Protein AF-A0A242K4H5-F1 (afdb_monomer)

Solvent-accessible surface area (backbone atoms only — not comparable to full-atom values): 9190 Å² total; per-residue (Å²): 110,65,48,68,74,72,73,42,56,76,76,59,49,58,76,78,31,95,41,72,61,53,47,51,49,52,52,51,51,53,50,50,52,51,53,51,51,51,42,56,53,50,60,70,63,47,88,56,67,81,38,53,64,62,52,31,50,51,54,49,48,44,54,51,51,43,55,74,68,44,52,55,61,54,62,71,33,71,61,34,61,59,45,57,74,73,46,63,68,72,74,50,67,80,57,75,62,53,57,46,56,54,47,49,50,50,34,59,77,47,73,44,70,77,89,58,62,61,64,58,54,29,51,51,55,54,49,51,54,55,51,60,75,48,20,86,82,68,33,66,68,57,39,53,53,52,46,47,57,52,45,38,56,48,46,48,67,54,70,111

InterPro domains:
  IPR009057 Homedomain-like superfamily [SSF46689] (2-47)

Radius of gyration: 18.02 Å; Cα contacts (8 Å, |Δi|>4): 107; chains: 1; bounding box: 44×37×44 Å

Nearest PDB structures (foldseek):
  6hs0-assembly1_A  TM=6.770E-01  e=6.667E-02  Mycobacterium tuberculosis H37Rv
  3vpr-assembly2_C  TM=6.036E-01  e=1.680E-01  Thermus thermophilus HB8
  3dew-assembly1_A-2  TM=4.532E-01  e=3.161E-01  Geobacter sulfurreducens
  3kkd-assembly3_B  TM=4.981E-01  e=9.215E-01  Pseudomonas aeruginosa PAO1
  3l8i-assembly2_D  TM=3.004E-01  e=5.572E+00  Homo sapiens

Structure (mmCIF, N/CA/C/O backbone):
data_AF-A0A242K4H5-F1
#
_entry.id   AF-A0A242K4H5-F1
#
loop_
_atom_site.group_PDB
_atom_site.id
_atom_site.type_symbol
_atom_site.label_atom_id
_atom_site.label_alt_id
_atom_site.label_comp_id
_atom_site.label_asym_id
_atom_site.label_entity_id
_atom_site.label_seq_id
_atom_site.pdbx_PDB_ins_code
_atom_site.Cartn_x
_atom_site.Cartn_y
_atom_site.Cartn_z
_atom_site.occupancy
_atom_site.B_iso_or_equiv
_atom_site.auth_seq_id
_atom_site.auth_comp_id
_atom_site.auth_asym_id
_atom_site.auth_atom_id
_atom_site.pdbx_PDB_model_num
ATOM 1 N N . MET A 1 1 ? -11.211 13.493 25.384 1.00 68.44 1 MET A N 1
ATOM 2 C CA . MET A 1 1 ? -10.136 13.876 24.446 1.00 68.44 1 MET A CA 1
ATOM 3 C C . MET A 1 1 ? -10.662 14.088 23.024 1.00 68.44 1 MET A C 1
ATOM 5 O O . MET A 1 1 ? -10.509 15.197 22.543 1.00 68.44 1 MET A O 1
ATOM 9 N N . LEU A 1 2 ? -11.343 13.122 22.382 1.00 76.38 2 LEU A N 1
ATOM 10 C CA . LEU A 1 2 ? -11.847 13.278 20.998 1.00 76.38 2 LEU A CA 1
ATOM 11 C C . LEU A 1 2 ? -13.019 14.273 20.856 1.00 76.38 2 LEU A C 1
ATOM 13 O O . LEU A 1 2 ? -12.876 15.279 20.178 1.00 76.38 2 LEU A O 1
ATOM 17 N N . VAL A 1 3 ? -14.119 14.069 21.589 1.00 74.94 3 VAL A N 1
ATOM 18 C CA . VAL A 1 3 ? -15.281 14.993 21.638 1.00 74.94 3 VAL A CA 1
ATOM 19 C C . VAL A 1 3 ? -14.906 16.435 22.006 1.00 74.94 3 VAL A C 1
ATOM 21 O O . VAL A 1 3 ? -15.465 17.387 21.481 1.00 74.94 3 VAL A O 1
ATOM 24 N N . THR A 1 4 ? -13.898 16.598 22.864 1.00 75.00 4 THR A N 1
ATOM 25 C CA . THR A 1 4 ? -13.369 17.906 23.266 1.00 75.00 4 THR A CA 1
ATOM 26 C C . THR A 1 4 ? -12.593 18.576 22.132 1.00 75.00 4 THR A C 1
ATOM 28 O O . THR A 1 4 ? -12.792 19.755 21.888 1.00 75.00 4 THR A O 1
ATOM 31 N N . ARG A 1 5 ? -11.736 17.833 21.415 1.00 81.44 5 ARG A N 1
ATOM 32 C CA . ARG A 1 5 ? -10.979 18.359 20.266 1.00 81.44 5 ARG A CA 1
ATOM 33 C C . ARG A 1 5 ? -11.870 18.664 19.064 1.00 81.44 5 ARG A C 1
ATOM 35 O O . ARG A 1 5 ? -11.663 19.668 18.397 1.00 81.44 5 ARG A O 1
ATOM 42 N N . ALA A 1 6 ? -12.877 17.831 18.824 1.00 76.38 6 ALA A N 1
ATOM 43 C CA . ALA A 1 6 ? -13.849 18.025 17.754 1.00 76.38 6 ALA A CA 1
ATOM 44 C C . ALA A 1 6 ? -14.961 19.031 18.117 1.00 76.38 6 ALA A C 1
ATOM 46 O O . ALA A 1 6 ? -15.810 19.318 17.283 1.00 76.38 6 ALA A O 1
ATOM 47 N N . HIS A 1 7 ? -14.962 19.569 19.345 1.00 80.38 7 HIS A N 1
ATOM 48 C CA . HIS A 1 7 ? -15.971 20.510 19.849 1.00 80.38 7 HIS A CA 1
ATOM 49 C C . HIS A 1 7 ? -17.418 19.981 19.766 1.00 80.38 7 HIS A C 1
ATOM 51 O O . HIS A 1 7 ? -18.360 20.742 19.562 1.00 80.38 7 HIS A O 1
ATOM 57 N N . ILE A 1 8 ? -17.610 18.672 19.966 1.00 81.62 8 ILE A N 1
ATOM 58 C CA . ILE A 1 8 ? -18.916 18.004 19.879 1.00 81.62 8 ILE A CA 1
ATOM 59 C C . ILE A 1 8 ? -19.324 17.489 21.268 1.00 81.62 8 ILE A C 1
ATOM 61 O O . ILE A 1 8 ? -18.529 16.802 21.913 1.00 81.62 8 ILE A O 1
ATOM 65 N N . PRO A 1 9 ? -20.545 17.753 21.768 1.00 85.75 9 PRO A N 1
ATOM 66 C CA . PRO A 1 9 ? -21.017 17.169 23.023 1.00 85.75 9 PRO A CA 1
ATOM 67 C C . PRO A 1 9 ? -21.061 15.631 22.986 1.00 85.75 9 PRO A C 1
ATOM 69 O O . PRO A 1 9 ? -21.352 15.027 21.955 1.00 85.75 9 PRO A O 1
ATOM 72 N N . LYS A 1 10 ? -20.860 14.970 24.139 1.00 78.19 10 LYS A N 1
ATOM 73 C CA . LYS A 1 10 ? -20.938 13.495 24.239 1.00 78.19 10 LYS A CA 1
ATOM 74 C C . LYS A 1 10 ? -22.292 12.926 23.798 1.00 78.19 10 LYS A C 1
ATOM 76 O O . LYS A 1 10 ? -22.310 11.859 23.205 1.00 78.19 10 LYS A O 1
ATOM 81 N N . GLY A 1 11 ? -23.403 13.607 24.092 1.00 79.88 11 GLY A N 1
ATOM 82 C CA . GLY A 1 11 ? -24.733 13.164 23.650 1.00 79.88 11 GLY A CA 1
ATOM 83 C C . GLY A 1 11 ? -24.880 13.212 22.128 1.00 79.88 11 GLY A C 1
ATOM 84 O O . GLY A 1 11 ? -25.417 12.291 21.530 1.00 79.88 11 GLY A O 1
ATOM 85 N N . THR A 1 12 ? -24.313 14.243 21.500 1.00 83.12 12 THR A N 1
ATOM 86 C CA . THR A 1 12 ? -24.295 14.417 20.045 1.00 83.12 12 THR A CA 1
ATOM 87 C C . THR A 1 12 ? -23.398 13.391 19.351 1.00 83.12 12 THR A C 1
ATOM 89 O O . THR A 1 12 ? -23.748 12.933 18.275 1.00 83.12 12 THR A O 1
ATOM 92 N N . PHE A 1 13 ? -22.286 12.970 19.966 1.00 84.75 13 PHE A N 1
ATOM 93 C CA . PHE A 1 13 ? -21.411 11.917 19.425 1.00 84.75 13 PHE A CA 1
ATOM 94 C C . PHE A 1 13 ? -22.181 10.637 19.064 1.00 84.75 13 PHE A C 1
ATOM 96 O O . PHE A 1 13 ? -22.035 10.119 17.960 1.00 84.75 13 PHE A O 1
ATOM 103 N N . TYR A 1 14 ? -23.036 10.166 19.975 1.00 83.75 14 TYR A N 1
ATOM 104 C CA . TYR A 1 14 ? -23.787 8.922 19.789 1.00 83.75 14 TYR A CA 1
ATOM 105 C C . TYR A 1 14 ? -24.959 9.042 18.804 1.00 83.75 14 TYR A C 1
ATOM 107 O O . TYR A 1 14 ? -25.574 8.034 18.478 1.00 83.75 14 TYR A O 1
ATOM 115 N N . LEU A 1 15 ? -25.262 10.247 18.301 1.00 83.25 15 LEU A N 1
ATOM 116 C CA . LEU A 1 15 ? -26.178 10.414 17.167 1.00 83.25 15 LEU A CA 1
ATOM 117 C C . LEU A 1 15 ? -25.525 10.017 15.837 1.00 83.25 15 LEU A C 1
ATOM 119 O O . LEU A 1 15 ? -26.235 9.678 14.897 1.00 83.25 15 LEU A O 1
ATOM 123 N N . PHE A 1 16 ? -24.193 10.088 15.754 1.00 81.94 16 PHE A N 1
ATOM 124 C CA . PHE A 1 16 ? -23.441 9.833 14.524 1.00 81.94 16 PHE A CA 1
ATOM 125 C C . PHE A 1 16 ? -22.710 8.491 14.540 1.00 81.94 16 PHE A 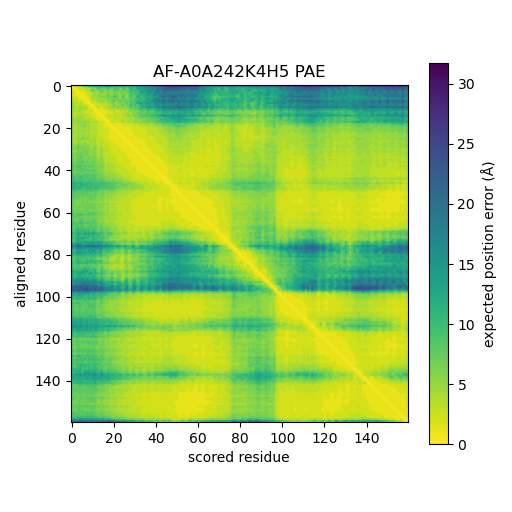C 1
ATOM 127 O O . PHE A 1 16 ? -22.565 7.874 13.490 1.00 81.94 16 PHE A O 1
ATOM 134 N N . TYR A 1 17 ? -22.261 8.032 15.713 1.00 82.81 17 TYR A N 1
ATOM 135 C CA . TYR A 1 17 ? -21.484 6.800 15.845 1.00 82.81 17 TYR A CA 1
ATOM 136 C C . TYR A 1 17 ? -22.008 5.935 16.989 1.00 82.81 17 TYR A C 1
ATOM 138 O O . TYR A 1 17 ? -22.143 6.401 18.121 1.00 82.81 17 TYR A O 1
ATOM 146 N N . GLU A 1 18 ? -22.240 4.653 16.709 1.00 82.56 18 GLU A N 1
ATOM 147 C CA . GLU A 1 18 ? -22.741 3.687 17.697 1.00 82.56 18 GLU A CA 1
ATOM 148 C C . GLU A 1 18 ? -21.752 3.470 18.855 1.00 82.56 18 GLU A C 1
ATOM 150 O O . GLU A 1 18 ? -22.149 3.281 20.005 1.00 82.56 18 GLU A O 1
ATOM 155 N N . SER A 1 19 ? -20.450 3.530 18.570 1.00 85.81 19 SER A N 1
ATOM 156 C CA . SER A 1 19 ? -19.380 3.370 19.554 1.00 85.81 19 SER A CA 1
ATOM 157 C C . SER A 1 19 ? -18.111 4.114 19.130 1.00 85.81 19 SER A C 1
ATOM 159 O O . SER A 1 19 ? -17.974 4.579 17.996 1.00 85.81 19 SER A O 1
ATOM 161 N N . LYS A 1 20 ? -17.154 4.249 20.054 1.00 84.00 20 LYS A N 1
ATOM 162 C CA . LYS A 1 20 ? -15.836 4.822 19.729 1.00 84.00 20 LYS A CA 1
ATOM 163 C C . LYS A 1 20 ? -15.032 3.880 18.844 1.00 84.00 20 LYS A C 1
ATOM 165 O O . LYS A 1 20 ? -14.273 4.345 18.007 1.00 84.00 20 LYS A O 1
ATOM 170 N N . GLU A 1 21 ? -15.215 2.583 19.044 1.00 84.56 21 GLU A N 1
ATOM 171 C CA . GLU A 1 21 ? -14.666 1.510 18.234 1.00 84.56 21 GLU A CA 1
ATOM 172 C C . GLU A 1 21 ? -15.155 1.615 16.785 1.00 84.56 21 GLU A C 1
ATOM 174 O O . GLU A 1 21 ? -14.338 1.571 15.872 1.00 84.56 21 GLU A O 1
ATOM 179 N N . ALA A 1 22 ? -16.454 1.862 16.575 1.00 82.56 22 ALA A N 1
ATOM 180 C CA . ALA A 1 22 ? -17.021 2.080 15.245 1.00 82.56 22 ALA A CA 1
ATOM 181 C C . ALA A 1 22 ? -16.429 3.322 14.562 1.00 82.56 22 ALA A C 1
ATOM 183 O O . ALA A 1 22 ? -16.034 3.249 13.401 1.00 82.56 22 ALA A O 1
ATOM 184 N N . LEU A 1 23 ? -16.293 4.440 15.290 1.00 85.94 23 LEU A N 1
ATOM 185 C CA . LEU A 1 23 ? -15.613 5.630 14.766 1.00 85.94 23 LEU A CA 1
ATOM 186 C C . LEU A 1 23 ? -14.149 5.337 14.404 1.00 85.94 23 LEU A C 1
ATOM 188 O O . LEU A 1 23 ? -13.684 5.753 13.348 1.00 85.94 23 LEU A O 1
ATOM 192 N N . LEU A 1 24 ? -13.407 4.664 15.288 1.00 83.81 24 LEU A N 1
ATOM 193 C CA . LEU A 1 24 ? -12.000 4.338 15.051 1.00 83.81 24 LEU A CA 1
ATOM 194 C C . LEU A 1 24 ? -11.846 3.465 13.805 1.00 83.81 24 LEU A C 1
ATOM 196 O O . LEU A 1 24 ? -10.980 3.734 12.979 1.00 83.81 24 LEU A O 1
ATOM 200 N N . PHE A 1 25 ? -12.708 2.460 13.657 1.00 82.50 25 PHE A N 1
ATOM 201 C CA . PHE A 1 25 ? -12.713 1.605 12.481 1.00 82.50 25 PHE A CA 1
ATOM 202 C C . PHE A 1 25 ? -13.027 2.401 11.215 1.00 82.50 25 PHE A C 1
ATOM 204 O O . PHE A 1 25 ? -12.262 2.337 10.267 1.00 82.50 25 PHE A O 1
ATOM 211 N N . GLN A 1 26 ? -14.065 3.241 11.213 1.00 83.38 26 GLN A N 1
ATOM 212 C CA . GLN A 1 26 ? -14.370 4.099 10.062 1.00 83.38 26 GLN A CA 1
ATOM 213 C C . GLN A 1 26 ? -13.236 5.068 9.708 1.00 83.38 26 GLN A C 1
ATOM 215 O O . GLN A 1 26 ? -12.991 5.315 8.532 1.00 83.38 26 GLN A O 1
ATOM 220 N N . ALA A 1 27 ? -12.516 5.596 10.699 1.00 85.75 27 ALA A N 1
ATOM 221 C CA . ALA A 1 27 ? -11.334 6.414 10.445 1.00 85.75 27 ALA A CA 1
ATOM 222 C C . ALA A 1 27 ? -10.204 5.601 9.786 1.00 85.75 27 ALA A C 1
ATOM 224 O O . ALA A 1 27 ? -9.548 6.109 8.880 1.00 85.75 27 ALA A O 1
ATOM 225 N N . LEU A 1 28 ? -10.004 4.344 10.201 1.00 82.19 28 LEU A N 1
ATOM 226 C CA . LEU A 1 28 ? -9.066 3.423 9.551 1.00 82.19 28 LEU A CA 1
ATOM 227 C C . LEU A 1 28 ? -9.486 3.108 8.110 1.00 82.19 28 LEU A C 1
ATOM 229 O O . LEU A 1 28 ? -8.639 3.159 7.226 1.00 82.19 28 LEU A O 1
ATOM 233 N N . LEU A 1 29 ? -10.776 2.859 7.864 1.00 81.62 29 LEU A N 1
ATOM 234 C CA . LEU A 1 29 ? -11.315 2.657 6.513 1.00 81.62 29 LEU A CA 1
ATOM 235 C C . LEU A 1 29 ? -11.054 3.871 5.616 1.00 81.62 29 LEU A C 1
ATOM 237 O O . LEU A 1 29 ? -10.567 3.726 4.502 1.00 81.62 29 LEU A O 1
ATOM 241 N N . GLY A 1 30 ? -11.330 5.077 6.120 1.00 86.06 30 GLY A N 1
ATOM 242 C CA . GLY A 1 30 ? -11.094 6.305 5.362 1.00 86.06 30 GLY A CA 1
ATOM 243 C C . GLY A 1 30 ? -9.613 6.532 5.052 1.00 86.06 30 GLY A C 1
ATOM 244 O O . GLY A 1 30 ? -9.281 7.021 3.977 1.00 86.06 30 GLY A O 1
ATOM 245 N N . LEU A 1 31 ? -8.713 6.150 5.963 1.00 85.38 31 LEU A N 1
ATOM 246 C CA . LEU A 1 31 ? -7.274 6.194 5.708 1.00 85.38 31 LEU A CA 1
ATOM 247 C C . LEU A 1 31 ? -6.860 5.166 4.646 1.00 85.38 31 LEU A C 1
ATOM 249 O O . LEU A 1 31 ? -6.085 5.508 3.759 1.00 85.38 31 LEU A O 1
ATOM 253 N N . HIS A 1 32 ? -7.406 3.947 4.702 1.00 83.38 32 HIS A N 1
ATOM 254 C CA . HIS A 1 32 ? -7.186 2.922 3.679 1.00 83.38 32 HIS A CA 1
ATOM 255 C C . HIS A 1 32 ? -7.557 3.440 2.286 1.00 83.38 32 HIS A C 1
ATOM 257 O O . HIS A 1 32 ? -6.726 3.450 1.381 1.00 83.38 32 HIS A O 1
ATOM 263 N N . GLU A 1 33 ? -8.784 3.947 2.148 1.00 85.81 33 GLU A N 1
ATOM 264 C CA . GLU A 1 33 ? -9.336 4.447 0.888 1.00 85.81 33 GLU A CA 1
ATOM 265 C C . GLU A 1 33 ? -8.522 5.623 0.331 1.00 85.81 33 GLU A C 1
ATOM 267 O O . GLU A 1 33 ? -8.296 5.712 -0.876 1.00 85.81 33 GLU A O 1
ATOM 272 N N . GLN A 1 34 ? -8.027 6.513 1.198 1.00 89.25 34 GLN A N 1
ATOM 273 C CA . GLN A 1 34 ? -7.153 7.615 0.790 1.00 89.25 34 GLN A CA 1
ATOM 274 C C . GLN A 1 34 ? -5.839 7.114 0.187 1.00 89.25 34 GLN A C 1
ATOM 276 O O . GLN A 1 34 ? -5.445 7.575 -0.885 1.00 89.25 34 GLN A O 1
ATOM 281 N N . ILE A 1 35 ? -5.172 6.170 0.856 1.00 87.62 35 ILE A N 1
ATOM 282 C CA . ILE A 1 35 ? -3.887 5.627 0.399 1.00 87.62 35 ILE A CA 1
ATOM 283 C C . ILE A 1 35 ? -4.091 4.834 -0.906 1.00 87.62 35 ILE A C 1
ATOM 285 O O . ILE A 1 35 ? -3.306 4.976 -1.845 1.00 87.62 35 ILE A O 1
ATOM 289 N N . GLU A 1 36 ? -5.167 4.054 -1.007 1.00 86.62 36 GLU A N 1
ATOM 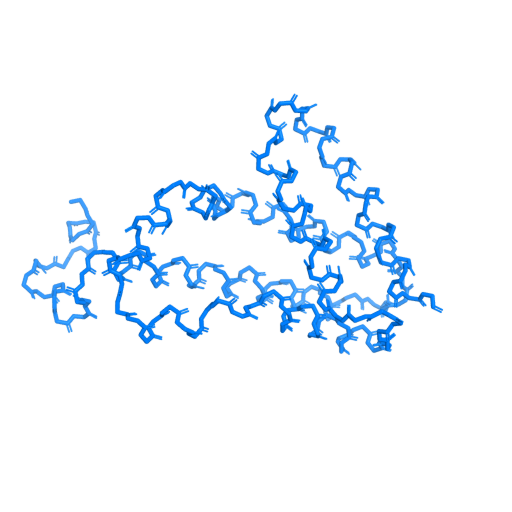290 C CA . GLU A 1 36 ? -5.526 3.310 -2.220 1.00 86.62 36 GLU A CA 1
ATOM 291 C C . GLU A 1 36 ? -5.848 4.242 -3.401 1.00 86.62 36 GLU A C 1
ATOM 293 O O . GLU A 1 36 ? -5.355 4.048 -4.514 1.00 86.62 36 GLU A O 1
ATOM 298 N N . THR A 1 37 ? -6.618 5.306 -3.163 1.00 89.56 37 THR A N 1
ATOM 299 C CA . THR A 1 37 ? -6.934 6.318 -4.183 1.00 89.56 37 THR A CA 1
ATOM 300 C C . THR A 1 37 ? -5.669 6.998 -4.706 1.00 89.56 37 THR A C 1
ATOM 302 O O . THR A 1 37 ? -5.539 7.233 -5.913 1.00 89.56 37 THR A O 1
ATOM 305 N N . GLU A 1 38 ? -4.717 7.304 -3.822 1.00 90.94 38 GLU A N 1
ATOM 306 C CA . GLU A 1 38 ? -3.440 7.897 -4.215 1.00 90.94 38 GLU A CA 1
ATOM 307 C C . GLU A 1 38 ? -2.599 6.926 -5.053 1.00 90.94 38 GLU A C 1
ATOM 309 O O . GLU A 1 38 ? -2.078 7.332 -6.095 1.00 90.94 38 GLU A O 1
ATOM 314 N N . LEU A 1 39 ? -2.536 5.640 -4.681 1.00 90.06 39 LEU A N 1
ATOM 315 C CA . LEU A 1 39 ? -1.881 4.613 -5.498 1.00 90.06 39 LEU A CA 1
ATOM 316 C C . LEU A 1 39 ? -2.498 4.536 -6.894 1.00 90.06 39 LEU A C 1
ATOM 318 O O . LEU A 1 39 ? -1.776 4.626 -7.885 1.00 90.06 39 LEU A O 1
ATOM 322 N N . ASN A 1 40 ? -3.821 4.402 -6.976 1.00 90.88 40 ASN A N 1
ATOM 323 C CA . ASN A 1 40 ? -4.542 4.315 -8.244 1.00 90.88 40 ASN A CA 1
ATOM 324 C C . ASN A 1 40 ? -4.261 5.535 -9.133 1.00 90.88 40 ASN A C 1
ATOM 326 O O . ASN A 1 40 ? -4.000 5.404 -10.330 1.00 90.88 40 ASN A O 1
ATOM 330 N N . THR A 1 41 ? -4.239 6.727 -8.536 1.00 93.50 41 THR A N 1
ATOM 331 C CA . THR A 1 41 ? -3.912 7.972 -9.239 1.00 93.50 41 THR A CA 1
ATOM 332 C C . THR A 1 41 ? -2.480 7.956 -9.777 1.00 93.50 41 THR A C 1
ATOM 334 O O . THR A 1 41 ? -2.257 8.293 -10.940 1.00 93.50 41 THR A O 1
ATOM 337 N N . GLN A 1 42 ? -1.501 7.545 -8.969 1.00 93.81 42 GLN A N 1
ATOM 338 C CA . GLN A 1 42 ? -0.105 7.497 -9.407 1.00 93.81 42 GLN A CA 1
ATOM 339 C C . GLN A 1 42 ? 0.137 6.424 -10.465 1.00 93.81 42 GLN A C 1
ATOM 341 O O . GLN A 1 42 ? 0.821 6.694 -11.452 1.00 93.81 42 GLN A O 1
ATOM 346 N N . ILE A 1 43 ? -0.474 5.244 -10.323 1.00 93.31 43 ILE A N 1
ATOM 347 C CA . ILE A 1 43 ? -0.407 4.200 -11.346 1.00 93.31 43 ILE A CA 1
ATOM 348 C C . ILE A 1 43 ? -0.955 4.738 -12.658 1.00 93.31 43 ILE A C 1
ATOM 350 O O . ILE A 1 43 ? -0.295 4.561 -13.674 1.00 93.31 43 ILE A O 1
ATOM 354 N N . GLN A 1 44 ? -2.084 5.454 -12.667 1.00 92.44 44 GLN A N 1
ATOM 355 C CA . GLN A 1 44 ? -2.636 6.073 -13.879 1.00 92.44 44 GLN A CA 1
ATOM 356 C C . GLN A 1 44 ? -1.711 7.120 -14.515 1.00 92.44 44 GLN A C 1
ATOM 358 O O . GLN A 1 44 ? -1.712 7.238 -15.741 1.00 92.44 44 GLN A O 1
ATOM 363 N N . GLN A 1 45 ? -0.885 7.808 -13.730 1.00 93.38 45 GLN A N 1
ATOM 364 C CA . GLN A 1 45 ? 0.061 8.821 -14.211 1.00 93.38 45 GLN A CA 1
ATOM 365 C C . GLN A 1 45 ? 1.368 8.251 -14.780 1.00 93.38 45 GLN A C 1
ATOM 367 O O . GLN A 1 45 ? 2.086 8.982 -15.456 1.00 93.38 45 GLN A O 1
ATOM 372 N N . VAL A 1 46 ? 1.677 6.968 -14.558 1.00 94.12 46 VAL A N 1
ATOM 373 C CA . VAL A 1 46 ? 2.843 6.321 -15.188 1.00 94.12 46 VAL A CA 1
ATOM 374 C C . VAL A 1 46 ? 2.711 6.391 -16.715 1.00 94.12 46 VAL A C 1
ATOM 376 O O . VAL A 1 46 ? 1.738 5.870 -17.261 1.00 94.12 46 VAL A O 1
ATOM 379 N N . GLU A 1 47 ? 3.669 7.018 -17.404 1.00 92.06 47 GLU A N 1
ATOM 380 C CA . GLU A 1 47 ? 3.612 7.212 -18.864 1.00 92.06 47 GLU A CA 1
ATOM 381 C C . GLU A 1 47 ? 3.592 5.879 -19.622 1.00 92.06 47 GLU A C 1
ATOM 383 O O . GLU A 1 47 ? 2.698 5.637 -20.433 1.00 92.06 47 GLU A O 1
ATOM 388 N N . ASP A 1 48 ? 4.543 4.995 -19.312 1.00 93.19 48 ASP A N 1
ATOM 389 C CA . ASP A 1 48 ? 4.607 3.646 -19.862 1.00 93.19 48 ASP A CA 1
ATOM 390 C C . ASP A 1 48 ? 4.245 2.612 -18.791 1.00 93.19 48 ASP A C 1
ATOM 392 O O . ASP A 1 48 ? 5.032 2.307 -17.897 1.00 93.19 48 ASP A O 1
ATOM 396 N N . LYS A 1 49 ? 3.047 2.023 -18.897 1.00 92.25 49 LYS A N 1
ATOM 397 C CA . LYS A 1 49 ? 2.587 0.962 -17.980 1.00 92.25 49 LYS A CA 1
ATOM 398 C C . LYS A 1 49 ? 3.437 -0.309 -18.047 1.00 92.25 49 LYS A C 1
ATOM 400 O O . LYS A 1 49 ? 3.267 -1.177 -17.199 1.00 92.25 49 LYS A O 1
ATOM 405 N N . ARG A 1 50 ? 4.303 -0.452 -19.056 1.00 92.38 50 ARG A N 1
ATOM 406 C CA . ARG A 1 50 ? 5.258 -1.560 -19.200 1.00 92.38 50 ARG A CA 1
ATOM 407 C C . ARG A 1 50 ? 6.631 -1.238 -18.615 1.00 92.38 50 ARG A C 1
ATOM 409 O O . ARG A 1 50 ? 7.468 -2.137 -18.548 1.00 92.38 50 ARG A O 1
ATOM 416 N N . ASP A 1 51 ? 6.862 -0.006 -18.165 1.00 96.06 51 ASP A N 1
ATOM 417 C CA . ASP A 1 51 ? 8.077 0.345 -17.440 1.00 96.06 51 ASP A CA 1
ATOM 418 C C . ASP A 1 51 ? 8.036 -0.275 -16.037 1.00 96.06 51 ASP A C 1
ATOM 420 O O . ASP A 1 51 ? 7.395 0.218 -15.104 1.00 96.06 51 ASP A O 1
ATOM 424 N N . VAL A 1 52 ? 8.749 -1.393 -15.909 1.00 96.56 52 VAL A N 1
ATOM 425 C CA . VAL A 1 52 ? 8.905 -2.146 -14.664 1.00 96.56 52 VAL A CA 1
ATOM 426 C C . VAL A 1 52 ? 9.416 -1.254 -13.539 1.00 96.56 52 VAL A C 1
ATOM 428 O O . VAL A 1 52 ? 8.947 -1.386 -12.409 1.00 96.56 52 VAL A O 1
ATOM 431 N N . GLU A 1 53 ? 10.362 -0.355 -13.812 1.00 97.50 53 GLU A N 1
ATOM 432 C CA . GLU A 1 53 ? 10.981 0.466 -12.774 1.00 97.50 53 GLU A CA 1
ATOM 433 C C . GLU A 1 53 ? 10.027 1.562 -12.305 1.00 97.50 53 GLU A C 1
ATOM 435 O O . GLU A 1 53 ? 9.884 1.771 -11.098 1.00 97.50 53 GLU A O 1
ATOM 440 N N . ALA A 1 54 ? 9.309 2.202 -13.232 1.00 96.62 54 ALA A N 1
ATOM 441 C CA . ALA A 1 54 ? 8.305 3.206 -12.893 1.00 96.62 54 ALA A CA 1
ATOM 442 C C . ALA A 1 54 ? 7.157 2.604 -12.066 1.00 96.62 54 ALA A C 1
ATOM 444 O O . ALA A 1 54 ? 6.793 3.145 -11.020 1.00 96.62 54 ALA A O 1
ATOM 445 N N . VAL A 1 55 ? 6.628 1.447 -12.479 1.00 97.06 55 VAL A N 1
ATOM 446 C CA . VAL A 1 55 ? 5.566 0.748 -11.736 1.00 97.06 55 VAL A CA 1
ATOM 447 C C . VAL A 1 55 ? 6.069 0.280 -10.367 1.00 97.06 55 VAL A C 1
ATOM 449 O O . VAL A 1 55 ? 5.385 0.470 -9.361 1.00 97.06 55 VAL A O 1
ATOM 452 N N . THR A 1 56 ? 7.288 -0.263 -10.294 1.00 97.94 56 THR A N 1
ATOM 453 C CA . THR A 1 56 ? 7.921 -0.652 -9.022 1.00 97.94 56 THR A CA 1
ATOM 454 C C . THR A 1 56 ? 8.047 0.539 -8.076 1.00 97.94 56 THR A C 1
ATOM 456 O O . THR A 1 56 ? 7.731 0.413 -6.892 1.00 97.94 56 THR A O 1
ATOM 459 N N . ALA A 1 57 ? 8.480 1.699 -8.575 1.00 96.88 57 ALA A N 1
ATOM 460 C CA . ALA A 1 57 ? 8.642 2.904 -7.770 1.00 96.88 57 ALA A CA 1
ATOM 461 C C . ALA A 1 57 ? 7.307 3.400 -7.193 1.00 96.88 57 ALA A C 1
ATOM 463 O O . ALA A 1 57 ? 7.249 3.737 -6.010 1.00 96.88 57 ALA A O 1
ATOM 464 N N . VAL A 1 58 ? 6.232 3.386 -7.989 1.00 96.75 58 VAL A N 1
ATOM 465 C CA . VAL A 1 58 ? 4.885 3.764 -7.529 1.00 96.75 58 VAL A CA 1
ATOM 466 C C . VAL A 1 58 ? 4.372 2.801 -6.454 1.00 96.75 58 VAL A C 1
ATOM 468 O O . VAL A 1 58 ? 3.872 3.238 -5.416 1.00 96.75 58 VAL A O 1
ATOM 471 N N . ILE A 1 59 ? 4.551 1.491 -6.638 1.00 96.06 59 ILE A N 1
ATOM 472 C CA . ILE A 1 59 ? 4.145 0.509 -5.623 1.00 96.06 59 ILE A CA 1
ATOM 473 C C . ILE A 1 59 ? 4.988 0.673 -4.350 1.00 96.06 59 ILE A C 1
ATOM 475 O O . ILE A 1 59 ? 4.443 0.681 -3.250 1.00 96.06 59 ILE A O 1
ATOM 479 N N . LEU A 1 60 ? 6.305 0.875 -4.453 1.00 96.44 60 LEU A N 1
ATOM 480 C CA . LEU A 1 60 ? 7.146 1.127 -3.277 1.00 96.44 60 LEU A CA 1
ATOM 481 C C . LEU A 1 60 ? 6.741 2.415 -2.542 1.00 96.44 60 LEU A C 1
ATOM 483 O O . LEU A 1 60 ? 6.769 2.462 -1.310 1.00 96.44 60 LEU A O 1
ATOM 487 N N . PHE A 1 61 ? 6.351 3.458 -3.275 1.00 94.06 61 PHE A N 1
ATOM 488 C CA . PHE A 1 61 ? 5.823 4.686 -2.689 1.00 94.06 61 PHE A CA 1
ATOM 489 C C . PHE A 1 61 ? 4.558 4.417 -1.865 1.00 94.06 61 PHE A C 1
ATOM 491 O O . PHE A 1 61 ? 4.445 4.913 -0.744 1.00 94.06 61 PHE A O 1
ATOM 498 N N . PHE A 1 62 ? 3.655 3.567 -2.357 1.00 92.75 62 PHE A N 1
ATOM 499 C CA . PHE A 1 62 ? 2.483 3.133 -1.596 1.00 92.75 62 PHE A CA 1
ATOM 500 C C . PHE A 1 62 ? 2.860 2.422 -0.287 1.00 92.75 62 PHE A C 1
ATOM 502 O O . PHE A 1 62 ? 2.311 2.747 0.766 1.00 92.75 62 PHE A O 1
ATOM 509 N N . PHE A 1 63 ? 3.865 1.538 -0.307 1.00 93.31 63 PHE A N 1
ATOM 510 C CA . PHE A 1 63 ? 4.388 0.913 0.916 1.00 93.31 63 PHE A CA 1
ATOM 511 C C . PHE A 1 63 ? 4.904 1.952 1.925 1.00 93.31 63 PHE A C 1
ATOM 513 O O . PHE A 1 63 ? 4.594 1.859 3.114 1.00 93.31 63 PHE A O 1
ATOM 520 N N . ARG A 1 64 ? 5.636 2.977 1.463 1.00 92.88 64 ARG A N 1
ATOM 521 C CA . ARG A 1 64 ? 6.094 4.088 2.321 1.00 92.88 64 ARG A CA 1
ATOM 522 C C . ARG A 1 64 ? 4.923 4.859 2.924 1.00 92.88 64 ARG A C 1
ATOM 524 O O . ARG A 1 64 ? 4.921 5.116 4.123 1.00 92.88 64 ARG A O 1
ATOM 531 N N . LYS A 1 65 ? 3.901 5.182 2.127 1.00 91.62 65 LYS A N 1
ATOM 532 C CA . LYS A 1 65 ? 2.707 5.892 2.608 1.00 91.62 65 LYS A CA 1
ATOM 533 C C . LYS A 1 65 ? 1.940 5.106 3.660 1.00 91.62 65 LYS A C 1
ATOM 535 O O . LYS A 1 65 ? 1.569 5.666 4.692 1.00 91.62 65 LYS A O 1
ATOM 540 N N . ALA A 1 66 ? 1.759 3.809 3.438 1.00 87.94 66 ALA A N 1
ATOM 541 C CA . ALA A 1 66 ? 1.122 2.931 4.408 1.00 87.94 66 ALA A CA 1
ATOM 542 C C . ALA A 1 66 ? 1.900 2.876 5.740 1.00 87.94 66 ALA A C 1
ATOM 544 O O . ALA A 1 66 ? 1.285 2.950 6.805 1.00 87.94 66 ALA A O 1
ATOM 545 N N . ASP A 1 67 ? 3.235 2.829 5.706 1.00 90.12 67 ASP A N 1
ATOM 546 C CA . ASP A 1 67 ? 4.087 2.883 6.906 1.00 90.12 67 ASP A CA 1
ATOM 547 C C . ASP A 1 67 ? 4.007 4.236 7.632 1.00 90.12 67 ASP A C 1
ATOM 549 O O . ASP A 1 67 ? 3.741 4.280 8.835 1.00 90.12 67 ASP A O 1
ATOM 553 N N . GLU A 1 68 ? 4.168 5.344 6.903 1.00 89.81 68 GLU A N 1
ATOM 554 C CA . GLU A 1 68 ? 4.120 6.711 7.445 1.00 89.81 68 GLU A CA 1
ATOM 555 C C . GLU A 1 68 ? 2.773 7.043 8.095 1.00 89.81 68 GLU A C 1
ATOM 557 O O . GLU A 1 68 ? 2.719 7.755 9.099 1.00 89.81 68 GLU A O 1
ATOM 562 N N . SER A 1 69 ? 1.682 6.504 7.547 1.00 86.50 69 SER A N 1
ATOM 563 C CA . SER A 1 69 ? 0.331 6.716 8.069 1.00 86.50 69 SER A CA 1
ATOM 564 C C . SER A 1 69 ? 0.096 6.080 9.448 1.00 86.50 69 SER A C 1
ATOM 566 O O . SER A 1 69 ? -0.873 6.411 10.131 1.00 86.50 69 SER A O 1
ATOM 568 N N . GLY A 1 70 ? 0.956 5.139 9.862 1.00 82.06 70 GLY A N 1
ATOM 569 C CA . GLY A 1 70 ? 0.769 4.327 11.065 1.00 82.06 70 GLY A CA 1
ATOM 570 C C . GLY A 1 70 ? -0.324 3.260 10.939 1.00 82.06 70 GLY A C 1
ATOM 571 O O . GLY A 1 70 ? -0.495 2.465 11.866 1.00 82.06 70 GLY A O 1
ATOM 572 N N . MET A 1 71 ? -1.019 3.194 9.797 1.00 79.50 71 MET A N 1
ATOM 573 C CA . MET A 1 71 ? -2.115 2.261 9.543 1.00 79.50 71 MET A CA 1
ATOM 574 C C . MET A 1 71 ? -1.678 0.810 9.736 1.00 79.50 71 MET A C 1
ATOM 576 O O . MET A 1 71 ? -2.344 0.057 10.441 1.00 79.50 71 MET A O 1
ATOM 580 N N . LEU A 1 72 ? -0.520 0.437 9.184 1.00 77.56 72 LEU A N 1
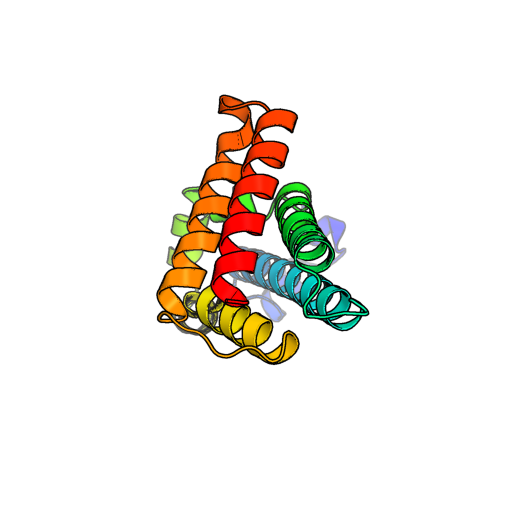ATOM 581 C CA . LEU A 1 72 ? -0.008 -0.930 9.274 1.00 77.56 72 LEU A CA 1
ATOM 582 C C . LEU A 1 72 ? 0.161 -1.373 10.729 1.00 77.56 72 LEU A C 1
ATOM 584 O O . LEU A 1 72 ? -0.268 -2.462 11.096 1.00 77.56 72 LEU A O 1
ATOM 588 N N . ARG A 1 73 ? 0.720 -0.512 11.586 1.00 78.06 73 ARG A N 1
ATOM 589 C CA . ARG A 1 73 ? 0.913 -0.821 13.012 1.00 78.06 73 ARG A CA 1
ATOM 590 C C . ARG A 1 73 ? -0.417 -0.999 13.732 1.00 78.06 73 ARG A C 1
ATOM 592 O O . ARG A 1 73 ? -0.543 -1.895 14.558 1.00 78.06 73 ARG A O 1
ATOM 599 N N . MET A 1 74 ? -1.403 -0.168 13.399 1.00 74.31 74 MET A N 1
ATOM 600 C CA . MET A 1 74 ? -2.751 -0.294 13.947 1.00 74.31 74 MET A CA 1
ATOM 601 C C . MET A 1 74 ? -3.436 -1.581 13.483 1.00 74.31 74 MET A C 1
ATOM 603 O O . MET A 1 74 ? -4.170 -2.175 14.263 1.00 74.31 74 MET A O 1
ATOM 607 N N . MET A 1 75 ? -3.183 -2.026 12.248 1.00 67.62 75 MET A N 1
ATOM 608 C CA . MET A 1 75 ? -3.751 -3.264 11.712 1.00 67.62 75 MET A CA 1
ATOM 609 C C . MET A 1 75 ? -3.063 -4.530 12.234 1.00 67.62 75 MET A C 1
ATOM 611 O O . MET A 1 75 ? -3.713 -5.555 12.407 1.00 67.62 75 MET A O 1
ATOM 615 N N . ALA A 1 76 ? -1.756 -4.466 12.475 1.00 65.00 76 ALA A N 1
ATOM 616 C CA . ALA A 1 76 ? -0.954 -5.595 12.936 1.00 65.00 76 ALA A CA 1
ATOM 617 C C . ALA A 1 76 ? -1.092 -5.882 14.432 1.00 65.00 76 ALA A C 1
ATOM 619 O O . ALA A 1 76 ? -0.756 -6.972 14.886 1.00 65.00 76 ALA A O 1
ATOM 620 N N . ALA A 1 77 ? -1.532 -4.894 15.208 1.00 62.56 77 ALA A N 1
ATOM 621 C CA . ALA A 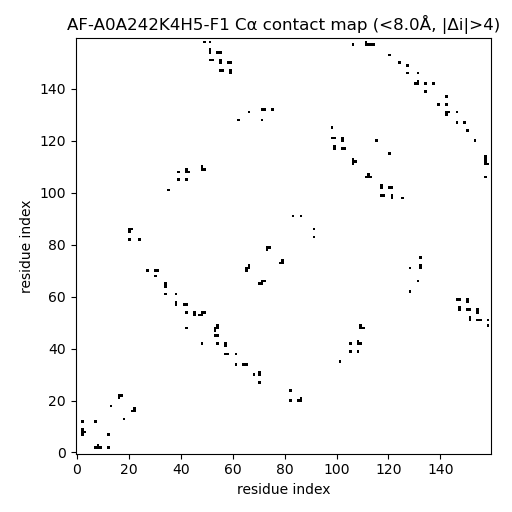1 77 ? -1.680 -5.044 16.641 1.00 62.56 77 ALA A CA 1
ATOM 622 C C . ALA A 1 77 ? -2.822 -6.014 16.981 1.00 62.56 77 ALA A C 1
ATOM 624 O O . ALA A 1 77 ? -3.885 -6.000 16.353 1.00 62.56 77 ALA A O 1
ATOM 625 N N . ASP A 1 78 ? -2.663 -6.759 18.080 1.00 63.16 78 ASP A N 1
ATOM 626 C CA . ASP A 1 78 ? -3.755 -7.505 18.730 1.00 63.16 78 ASP A CA 1
ATOM 627 C C . ASP A 1 78 ? -4.987 -6.613 18.992 1.00 63.16 78 ASP A C 1
ATOM 629 O O . ASP A 1 78 ? -6.126 -7.077 19.068 1.00 63.16 78 ASP A O 1
ATOM 633 N N . GLU A 1 79 ? -4.759 -5.301 19.077 1.00 65.06 79 GLU A N 1
ATOM 634 C CA . GLU A 1 79 ? -5.765 -4.254 19.185 1.00 65.06 79 GLU A CA 1
ATOM 635 C C . GLU A 1 79 ? -6.758 -4.242 18.017 1.00 65.06 79 GLU A C 1
ATOM 637 O O . GLU A 1 79 ? -7.940 -4.02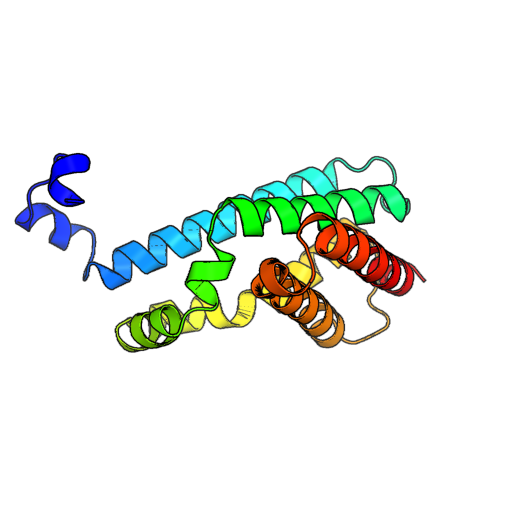0 18.276 1.00 65.06 79 GLU A O 1
ATOM 642 N N . LEU A 1 80 ? -6.350 -4.536 16.771 1.00 68.88 80 LEU A N 1
ATOM 643 C CA . LEU A 1 80 ? -7.296 -4.658 15.654 1.00 68.88 80 LEU A CA 1
ATOM 644 C C . LEU A 1 80 ? -8.212 -5.864 15.862 1.00 68.88 80 LEU A C 1
ATOM 646 O O . LEU A 1 80 ? -9.422 -5.750 15.694 1.00 68.88 80 LEU A O 1
ATOM 650 N N . THR A 1 81 ? -7.667 -7.004 16.286 1.00 69.94 81 THR A N 1
ATOM 651 C CA . THR A 1 81 ? -8.470 -8.201 16.578 1.00 69.94 81 THR A CA 1
ATOM 652 C C . THR A 1 81 ? -9.496 -7.911 17.676 1.00 69.94 81 THR A C 1
ATOM 654 O O . THR A 1 81 ? -10.674 -8.250 17.543 1.00 69.94 81 THR A O 1
ATOM 657 N N . LEU A 1 82 ? -9.081 -7.219 18.740 1.00 73.62 82 LEU A N 1
ATOM 658 C CA . LEU A 1 82 ? -9.972 -6.777 19.817 1.00 73.62 82 LEU A CA 1
ATOM 659 C C . LEU A 1 82 ? -10.994 -5.729 19.353 1.00 73.62 82 LEU A C 1
ATOM 661 O O . LEU A 1 82 ? -12.127 -5.724 19.838 1.00 73.62 82 LEU A O 1
ATOM 665 N N . LEU A 1 83 ? -10.607 -4.843 18.433 1.00 76.88 83 LEU A N 1
ATOM 666 C CA . LEU A 1 83 ? -11.482 -3.841 17.832 1.00 76.88 83 LEU A CA 1
ATOM 667 C C . LEU A 1 83 ? -12.571 -4.526 17.006 1.00 76.88 83 LEU A C 1
ATOM 669 O O . LEU A 1 83 ? -13.750 -4.311 17.267 1.00 76.88 83 LEU A O 1
ATOM 673 N N . VAL A 1 84 ? -12.181 -5.408 16.083 1.00 75.25 84 VAL A N 1
ATOM 674 C CA . VAL A 1 84 ? -13.067 -6.158 15.183 1.00 75.25 84 VAL A CA 1
ATOM 675 C C . VAL A 1 84 ? -14.088 -6.982 15.967 1.00 75.25 84 VAL A C 1
ATOM 677 O O . VAL A 1 84 ? -15.266 -6.976 15.623 1.00 75.25 84 VAL A O 1
ATOM 680 N N . GLN A 1 85 ? -13.698 -7.611 17.079 1.00 79.75 85 GLN A N 1
ATOM 681 C CA . GLN A 1 85 ? -14.631 -8.355 17.941 1.00 79.75 85 GLN A CA 1
ATOM 682 C C . GLN A 1 85 ? -15.757 -7.496 18.540 1.00 79.75 85 GLN A C 1
ATOM 684 O O . GLN A 1 85 ? -16.800 -8.030 18.919 1.00 79.75 85 GLN A O 1
ATOM 689 N N . LYS A 1 86 ? -15.559 -6.178 18.643 1.00 81.38 86 LYS A N 1
ATOM 690 C CA . LYS A 1 86 ? -16.537 -5.226 19.187 1.00 81.38 86 LYS A CA 1
ATOM 691 C C . LYS A 1 86 ? -17.374 -4.533 18.110 1.00 81.38 86 LYS A C 1
ATOM 693 O O . LYS A 1 86 ? -18.253 -3.744 18.458 1.00 81.38 86 LYS A O 1
ATOM 698 N N . LEU A 1 87 ? -17.104 -4.790 16.830 1.00 80.69 87 LEU A N 1
ATOM 699 C CA . LEU A 1 87 ? -17.818 -4.161 15.723 1.00 80.69 87 LEU A CA 1
ATOM 700 C C . LEU A 1 87 ? -19.066 -4.960 15.319 1.00 80.69 87 LEU A C 1
ATOM 702 O O . LEU A 1 87 ? -19.108 -6.187 15.457 1.00 80.69 87 LEU A O 1
ATOM 706 N N . PRO A 1 88 ? -20.094 -4.292 14.767 1.00 76.75 88 PRO A N 1
ATOM 707 C CA . PRO A 1 88 ? -21.210 -4.976 14.129 1.00 76.75 88 PRO A CA 1
ATOM 708 C C . PRO A 1 88 ? -20.717 -5.874 12.987 1.00 76.75 88 PRO A C 1
ATOM 710 O O . PRO A 1 88 ? -19.970 -5.424 12.122 1.00 76.75 88 PRO A O 1
ATOM 713 N N . LYS A 1 89 ? -21.195 -7.126 12.920 1.00 71.38 89 LYS A N 1
ATOM 714 C CA . LYS A 1 89 ? -20.764 -8.108 11.898 1.00 71.38 89 LYS A CA 1
ATOM 715 C C . LYS A 1 89 ? -20.844 -7.580 10.463 1.00 71.38 89 LYS A C 1
ATOM 717 O O . LYS A 1 89 ? -19.955 -7.854 9.668 1.00 71.38 89 LYS A O 1
ATOM 722 N N . LYS A 1 90 ? -21.879 -6.791 10.158 1.00 71.75 90 LYS A N 1
ATOM 723 C CA . LYS A 1 90 ? -22.074 -6.168 8.842 1.00 71.75 90 LYS A CA 1
ATOM 724 C C . LYS A 1 90 ? -20.896 -5.267 8.441 1.00 71.75 90 LYS A C 1
ATOM 726 O O . LYS A 1 90 ? -20.463 -5.322 7.307 1.00 71.75 90 LYS A O 1
ATOM 731 N N . MET A 1 91 ? -20.345 -4.502 9.384 1.00 68.88 91 MET A N 1
ATOM 732 C CA . MET A 1 91 ? -19.230 -3.576 9.143 1.00 68.88 91 MET A CA 1
ATOM 733 C C . MET A 1 91 ? -17.904 -4.303 8.859 1.00 68.88 91 MET A C 1
ATOM 735 O O . MET A 1 91 ? -17.015 -3.740 8.236 1.00 68.88 91 MET A O 1
ATOM 739 N N . ILE A 1 92 ? -17.774 -5.551 9.316 1.00 66.12 92 ILE A N 1
ATOM 740 C CA . ILE A 1 92 ? -16.569 -6.375 9.155 1.00 66.12 92 ILE A CA 1
ATOM 741 C C . ILE A 1 92 ? -16.585 -7.112 7.809 1.00 66.12 92 ILE A C 1
ATOM 743 O O . ILE A 1 92 ? -15.555 -7.220 7.149 1.00 66.12 92 ILE A O 1
ATOM 747 N N . MET A 1 93 ? -17.751 -7.634 7.414 1.00 60.22 93 MET A N 1
ATOM 748 C CA . MET A 1 93 ? -17.903 -8.425 6.188 1.00 60.22 93 MET A CA 1
ATOM 749 C C . MET A 1 93 ? -17.576 -7.624 4.926 1.00 60.22 93 MET A C 1
ATOM 751 O O . MET A 1 93 ? -17.001 -8.187 4.006 1.00 60.22 93 MET A O 1
ATOM 755 N N . ASP A 1 94 ? -17.857 -6.321 4.922 1.00 60.25 94 ASP A N 1
ATOM 756 C CA . ASP A 1 94 ? -17.611 -5.445 3.772 1.00 60.25 94 ASP A CA 1
ATOM 757 C C . ASP A 1 94 ? -16.114 -5.103 3.570 1.00 60.25 94 ASP A C 1
ATOM 759 O O . ASP A 1 94 ? -15.768 -4.467 2.580 1.00 60.25 94 ASP A O 1
ATOM 763 N N . HIS A 1 95 ? -15.216 -5.484 4.493 1.00 62.28 95 HIS A N 1
ATOM 764 C CA . HIS A 1 95 ? -13.812 -5.038 4.467 1.00 62.28 95 HIS A CA 1
ATOM 765 C C . HIS A 1 95 ? -12.758 -6.153 4.584 1.00 62.28 95 HIS A C 1
ATOM 767 O O . HIS A 1 95 ? -11.566 -5.897 4.440 1.00 62.28 95 HIS A O 1
ATOM 773 N N . LEU A 1 96 ? -13.170 -7.405 4.814 1.00 50.72 96 LEU A N 1
ATOM 774 C CA . LEU A 1 96 ? -12.257 -8.560 4.867 1.00 50.72 96 LEU A CA 1
ATOM 775 C C . LEU A 1 96 ? -11.749 -9.018 3.483 1.00 50.72 96 LEU A C 1
ATOM 777 O O . LEU A 1 96 ? -10.868 -9.874 3.429 1.00 50.72 96 LEU A O 1
ATOM 781 N N . GLU A 1 97 ? -12.262 -8.455 2.384 1.00 55.44 97 GLU A N 1
ATOM 782 C CA . GLU A 1 97 ? -11.962 -8.887 1.004 1.00 55.44 97 GLU A CA 1
ATOM 783 C C . GLU A 1 97 ? -11.084 -7.904 0.190 1.00 55.44 97 GLU A C 1
ATOM 785 O O . GLU A 1 97 ? -10.845 -8.119 -0.994 1.00 55.44 97 GLU A O 1
ATOM 790 N N . SER A 1 98 ? -10.506 -6.873 0.818 1.00 69.00 98 SER A N 1
ATOM 791 C CA . SER A 1 98 ? -9.924 -5.716 0.108 1.00 69.00 98 SER A CA 1
ATOM 792 C C . SER A 1 98 ? -8.632 -5.964 -0.696 1.00 69.00 98 SER A C 1
ATOM 794 O O . SER A 1 98 ? -8.406 -5.286 -1.696 1.00 69.00 98 SER A O 1
ATOM 796 N N . ASP A 1 99 ? -7.767 -6.908 -0.301 1.00 74.62 99 ASP A N 1
ATOM 797 C CA . ASP A 1 99 ? -6.466 -7.093 -0.976 1.00 74.62 99 ASP A CA 1
ATOM 798 C C . ASP A 1 99 ? -6.619 -7.676 -2.389 1.00 74.62 99 ASP A C 1
ATOM 800 O O . ASP A 1 99 ? -5.820 -7.396 -3.282 1.00 74.62 99 ASP A O 1
ATOM 804 N N . HIS A 1 100 ? -7.618 -8.540 -2.592 1.00 84.19 100 HIS A N 1
ATOM 805 C CA . HIS A 1 100 ? -7.839 -9.185 -3.884 1.00 84.19 100 HIS A CA 1
ATOM 806 C C . HIS A 1 100 ? -8.263 -8.156 -4.931 1.00 84.19 100 HIS A C 1
ATOM 808 O O . HIS A 1 100 ? -7.667 -8.098 -6.006 1.00 84.19 100 HIS A O 1
ATOM 814 N N . ASP A 1 101 ? -9.246 -7.329 -4.583 1.00 85.75 101 ASP A N 1
ATOM 815 C CA . ASP A 1 101 ? -9.810 -6.304 -5.459 1.00 85.75 101 ASP A CA 1
ATOM 816 C C . ASP A 1 101 ? -8.785 -5.219 -5.785 1.00 85.75 101 ASP A C 1
ATOM 818 O O . ASP A 1 101 ? -8.681 -4.778 -6.931 1.00 85.75 101 ASP A O 1
ATOM 822 N N . MET A 1 102 ? -7.958 -4.851 -4.804 1.00 86.81 102 MET A N 1
ATOM 823 C CA . MET A 1 102 ? -6.861 -3.911 -5.002 1.00 86.81 102 MET A CA 1
ATOM 824 C C . MET A 1 102 ? -5.848 -4.441 -6.028 1.00 86.81 102 MET A C 1
ATOM 826 O O . MET A 1 102 ? -5.452 -3.728 -6.953 1.00 86.81 102 MET A O 1
ATOM 830 N N . ILE A 1 103 ? -5.441 -5.710 -5.909 1.00 91.38 103 ILE A N 1
ATOM 831 C CA . ILE A 1 103 ? -4.529 -6.314 -6.886 1.00 91.38 103 ILE A CA 1
ATOM 832 C C . ILE A 1 103 ? -5.209 -6.485 -8.243 1.00 91.38 103 ILE A C 1
ATOM 834 O O . ILE A 1 103 ? -4.583 -6.195 -9.258 1.00 91.38 103 ILE A O 1
ATOM 838 N N . LEU A 1 104 ? -6.474 -6.899 -8.294 1.00 91.38 104 LEU A N 1
ATOM 839 C CA . LEU A 1 104 ? -7.224 -6.982 -9.546 1.00 91.38 104 LEU A CA 1
ATOM 840 C C . LEU A 1 104 ? -7.249 -5.626 -10.271 1.00 91.38 104 LEU A C 1
ATOM 842 O O . LEU A 1 104 ? -6.877 -5.551 -11.441 1.00 91.38 104 LEU A O 1
ATOM 846 N N . THR A 1 105 ? -7.575 -4.554 -9.548 1.00 91.75 105 THR A N 1
ATOM 847 C CA . THR A 1 105 ? -7.574 -3.173 -10.053 1.00 91.75 105 THR A CA 1
ATOM 848 C C . THR A 1 105 ? -6.201 -2.774 -10.593 1.00 91.75 105 THR A C 1
ATOM 850 O O . THR A 1 105 ? -6.103 -2.166 -11.660 1.00 91.75 105 THR A O 1
ATOM 853 N N . LEU A 1 106 ? -5.119 -3.155 -9.907 1.00 92.75 106 LEU A N 1
ATOM 854 C CA . LEU A 1 106 ? -3.756 -2.910 -10.381 1.00 92.75 106 LEU A CA 1
ATOM 855 C C . LEU A 1 106 ? -3.484 -3.610 -11.726 1.00 92.75 106 LEU A C 1
ATOM 857 O O . LEU A 1 106 ? -2.926 -2.990 -12.631 1.00 92.75 106 LEU A O 1
ATOM 861 N N . PHE A 1 107 ? -3.899 -4.871 -11.896 1.00 94.38 107 PHE A N 1
ATOM 862 C CA . PHE A 1 107 ? -3.773 -5.584 -13.177 1.00 94.38 107 PHE A CA 1
ATOM 863 C C . PHE A 1 107 ? -4.566 -4.899 -14.300 1.00 94.38 107 PHE A C 1
ATOM 865 O O . PHE A 1 107 ? -4.052 -4.741 -15.411 1.00 94.38 107 PHE A O 1
ATOM 872 N N . GLU A 1 108 ? -5.790 -4.454 -14.008 1.00 93.62 108 GLU A N 1
ATOM 873 C CA . GLU A 1 108 ? -6.643 -3.737 -14.958 1.00 93.62 108 GLU A CA 1
ATOM 874 C C . GLU A 1 108 ? -6.018 -2.407 -15.401 1.00 93.62 108 GLU A C 1
ATOM 876 O O . GLU A 1 108 ? -5.926 -2.136 -16.600 1.00 93.62 108 GLU A O 1
ATOM 881 N N . GLN A 1 109 ? -5.515 -1.603 -14.459 1.00 93.06 109 GLN A N 1
ATOM 882 C CA . GLN A 1 109 ? -4.878 -0.310 -14.746 1.00 93.06 109 GLN A CA 1
ATOM 883 C C . GLN A 1 109 ? -3.579 -0.437 -15.545 1.00 93.06 109 GLN A C 1
ATOM 885 O O . GLN A 1 109 ? -3.238 0.447 -16.336 1.00 93.06 109 GLN A O 1
ATOM 890 N N . LEU A 1 110 ? -2.850 -1.531 -15.339 1.00 92.94 110 LEU A N 1
ATOM 891 C CA . LEU A 1 110 ? -1.636 -1.854 -16.082 1.00 92.94 110 LEU A CA 1
ATOM 892 C C . LEU A 1 110 ? -1.933 -2.540 -17.431 1.00 92.94 110 LEU A C 1
ATOM 894 O O . LEU A 1 110 ? -1.010 -2.760 -18.217 1.00 92.94 110 LEU A O 1
ATOM 898 N N . ALA A 1 111 ? -3.202 -2.852 -17.721 1.00 92.50 111 ALA A N 1
ATOM 899 C CA . ALA A 1 111 ? -3.651 -3.561 -18.920 1.00 92.50 111 ALA A CA 1
ATOM 900 C C . ALA A 1 111 ? -2.881 -4.877 -19.164 1.00 92.50 111 ALA A C 1
ATOM 902 O O . ALA A 1 111 ? -2.450 -5.182 -20.284 1.00 92.50 111 ALA A O 1
ATOM 903 N N . ILE A 1 112 ? -2.691 -5.653 -18.095 1.00 91.88 112 ILE A N 1
ATOM 904 C CA . ILE A 1 112 ? -1.991 -6.945 -18.098 1.00 91.88 112 ILE A CA 1
ATOM 905 C C . ILE A 1 112 ? -2.922 -8.063 -17.634 1.00 91.88 112 ILE A C 1
ATOM 907 O O . ILE A 1 112 ? -3.819 -7.860 -16.820 1.00 91.88 112 ILE A O 1
ATOM 911 N N . SER A 1 113 ? -2.712 -9.268 -18.160 1.00 90.19 113 SER A N 1
ATOM 912 C CA . SER A 1 113 ? -3.484 -10.445 -17.763 1.00 90.19 113 SER A CA 1
ATOM 913 C C . SER A 1 113 ? -2.711 -11.261 -16.728 1.00 90.19 113 SER A C 1
ATOM 915 O O . SER A 1 113 ? -1.541 -11.572 -16.957 1.00 90.19 113 SER A O 1
ATOM 917 N N . PRO A 1 114 ? -3.341 -11.649 -15.609 1.00 87.31 114 PRO A N 1
ATOM 918 C CA . PRO A 1 114 ? -2.670 -12.424 -14.579 1.00 87.31 114 PRO A CA 1
ATOM 919 C C . PRO A 1 114 ? -2.337 -13.833 -15.080 1.00 87.31 114 PRO A C 1
ATOM 921 O O . PRO A 1 114 ? -3.199 -14.561 -15.570 1.00 87.31 114 PRO A O 1
ATOM 924 N N . LYS A 1 115 ? -1.070 -14.236 -14.935 1.00 85.06 115 LYS A N 1
ATOM 925 C CA . LYS A 1 115 ? -0.601 -15.598 -15.258 1.00 85.06 115 LYS A CA 1
ATOM 926 C C . LYS A 1 115 ? -0.762 -16.598 -14.116 1.00 85.06 115 LYS A C 1
ATOM 928 O O . LYS A 1 115 ? -0.747 -17.806 -14.339 1.00 85.06 115 LYS A O 1
ATOM 933 N N . LYS A 1 116 ? -0.876 -16.093 -12.892 1.00 88.25 116 LYS A N 1
ATOM 934 C CA . LYS A 1 116 ? -1.202 -16.845 -11.675 1.00 88.25 116 LYS A CA 1
ATOM 935 C C . LYS A 1 116 ? -2.506 -16.297 -11.113 1.00 88.25 116 LYS A C 1
ATOM 937 O O . LYS A 1 116 ? -2.928 -15.210 -11.491 1.00 88.25 116 LYS A O 1
ATOM 942 N N . GLU A 1 117 ? -3.124 -17.015 -10.186 1.00 90.12 117 GLU A N 1
ATOM 943 C CA . GLU A 1 117 ? -4.312 -16.504 -9.504 1.00 90.12 117 GLU A CA 1
ATOM 944 C C . GLU A 1 117 ? -4.010 -15.168 -8.812 1.00 90.12 117 GLU A C 1
ATOM 946 O O . GLU A 1 117 ? -2.994 -15.038 -8.125 1.00 90.12 117 GLU A O 1
ATOM 951 N N . ILE A 1 118 ? -4.912 -14.192 -8.948 1.00 91.25 118 ILE A N 1
ATOM 952 C CA . ILE A 1 118 ? -4.811 -12.875 -8.292 1.00 91.25 118 ILE A CA 1
ATOM 953 C C . ILE A 1 118 ? -4.562 -13.027 -6.783 1.00 91.25 118 ILE A C 1
ATOM 955 O O . ILE A 1 118 ? -3.735 -12.317 -6.216 1.00 91.25 118 ILE A O 1
ATOM 959 N N . ALA A 1 119 ? -5.179 -14.032 -6.151 1.00 89.25 119 ALA A N 1
ATOM 960 C CA . ALA A 1 119 ? -4.976 -14.362 -4.742 1.00 89.25 119 ALA A CA 1
ATOM 961 C C . ALA A 1 119 ? -3.504 -14.648 -4.379 1.00 89.25 119 ALA A C 1
ATOM 963 O O . ALA A 1 119 ? -3.069 -14.317 -3.277 1.00 89.25 119 ALA A O 1
ATOM 964 N N . SER A 1 120 ? -2.716 -15.212 -5.302 1.00 92.75 120 SER A N 1
ATOM 965 C CA . SER A 1 120 ? -1.282 -15.454 -5.088 1.00 92.75 120 SER A CA 1
ATOM 966 C C . SER A 1 120 ? -0.483 -14.149 -5.056 1.00 92.75 120 SER A C 1
ATOM 968 O O . SER A 1 120 ? 0.385 -13.983 -4.201 1.00 92.75 120 SER A O 1
ATOM 970 N N . TYR A 1 121 ? -0.788 -13.208 -5.954 1.00 93.50 121 TYR A N 1
ATO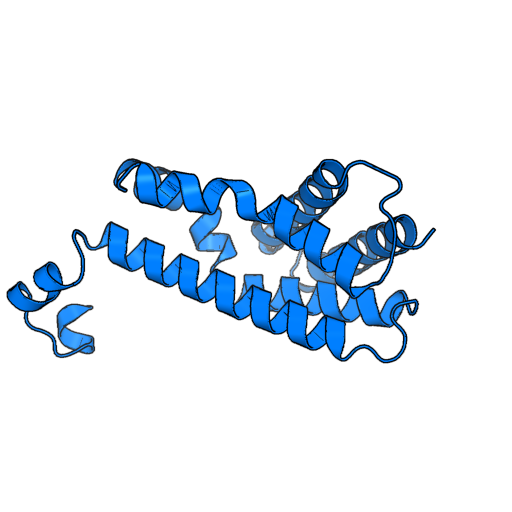M 971 C CA . TYR A 1 121 ? -0.163 -11.883 -5.955 1.00 93.50 121 TYR A CA 1
ATOM 972 C C . TYR A 1 121 ? -0.579 -11.077 -4.719 1.00 93.50 121 TYR A C 1
ATOM 974 O O . TYR A 1 121 ? 0.283 -10.500 -4.059 1.00 93.50 121 TYR A O 1
ATOM 982 N N . ALA A 1 122 ? -1.862 -11.110 -4.345 1.00 90.38 122 ALA A N 1
ATOM 983 C CA . ALA A 1 122 ? -2.357 -10.482 -3.119 1.00 90.38 122 ALA A CA 1
ATOM 984 C C . ALA A 1 122 ? -1.640 -11.018 -1.870 1.00 90.38 122 ALA A C 1
ATOM 986 O O . ALA A 1 122 ? -1.139 -10.242 -1.057 1.00 90.38 122 ALA A O 1
ATOM 987 N N . ALA A 1 123 ? -1.492 -12.342 -1.747 1.00 88.38 123 ALA A N 1
ATOM 988 C CA . ALA A 1 123 ? -0.740 -12.948 -0.650 1.00 88.38 123 ALA A CA 1
ATOM 989 C C . ALA A 1 123 ? 0.747 -12.541 -0.649 1.00 88.38 123 ALA A C 1
ATOM 991 O O . ALA A 1 123 ? 1.321 -12.309 0.419 1.00 88.38 123 ALA A O 1
ATOM 992 N N . ALA A 1 124 ? 1.373 -12.424 -1.824 1.00 93.88 124 ALA A N 1
ATOM 993 C CA . ALA A 1 124 ? 2.756 -11.969 -1.939 1.00 93.88 124 ALA A CA 1
ATOM 994 C C . ALA A 1 124 ? 2.922 -10.514 -1.470 1.00 93.88 124 ALA A C 1
ATOM 996 O O . ALA A 1 124 ? 3.764 -10.253 -0.612 1.00 93.88 124 ALA A O 1
ATOM 997 N N . PHE A 1 125 ? 2.089 -9.583 -1.946 1.00 92.19 125 PHE A N 1
ATOM 998 C CA . PHE A 1 125 ? 2.128 -8.187 -1.494 1.00 92.19 125 PHE A CA 1
ATOM 999 C C . PHE A 1 125 ? 1.824 -8.054 0.004 1.00 92.19 125 PHE A C 1
ATOM 1001 O O . PHE A 1 125 ? 2.543 -7.349 0.714 1.00 92.19 125 PHE A O 1
ATOM 1008 N N . ARG A 1 126 ? 0.848 -8.803 0.531 1.00 87.56 126 ARG A N 1
ATOM 1009 C CA . ARG A 1 126 ? 0.571 -8.839 1.977 1.00 87.56 126 ARG A CA 1
ATOM 1010 C C . ARG A 1 126 ? 1.750 -9.376 2.798 1.00 87.56 126 ARG A C 1
ATOM 1012 O O . ARG A 1 126 ? 2.014 -8.892 3.902 1.00 87.56 126 ARG A O 1
ATOM 1019 N N . SER A 1 127 ? 2.513 -10.324 2.259 1.00 89.44 127 SER A N 1
ATOM 1020 C CA . SER A 1 127 ? 3.743 -10.802 2.906 1.00 89.44 127 SER A CA 1
ATOM 1021 C C . SER A 1 127 ? 4.794 -9.691 3.001 1.00 89.44 127 SER A C 1
ATOM 1023 O O . SER A 1 127 ? 5.427 -9.540 4.043 1.00 89.44 127 SER A O 1
ATOM 1025 N N . LEU A 1 128 ? 4.921 -8.848 1.971 1.00 93.12 128 LEU A N 1
ATOM 1026 C CA . LEU A 1 128 ? 5.818 -7.688 2.004 1.00 93.12 128 LEU A CA 1
ATOM 1027 C C . LEU A 1 128 ? 5.383 -6.649 3.049 1.00 93.12 128 LEU A C 1
ATOM 1029 O O . LEU A 1 128 ? 6.230 -6.089 3.746 1.00 93.12 128 LEU A O 1
ATOM 1033 N N . PHE A 1 129 ? 4.076 -6.428 3.229 1.00 88.19 129 PHE A N 1
ATOM 1034 C CA . PHE A 1 129 ? 3.576 -5.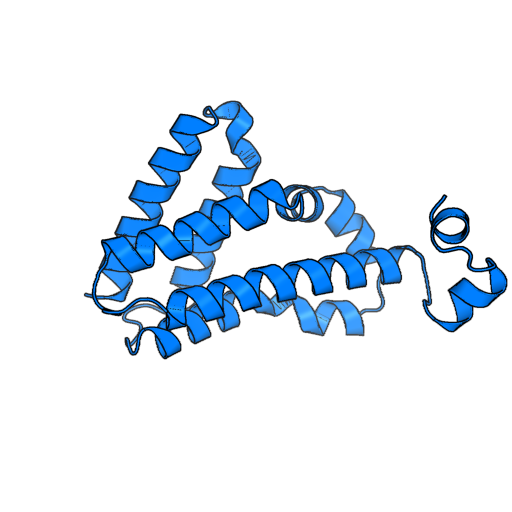579 4.318 1.00 88.19 129 PHE A CA 1
ATOM 1035 C C . PHE A 1 129 ? 3.929 -6.145 5.693 1.00 88.19 129 PHE A C 1
ATOM 1037 O O . PHE A 1 129 ? 4.277 -5.401 6.610 1.00 88.19 129 PHE A O 1
ATOM 1044 N N . THR A 1 130 ? 3.918 -7.471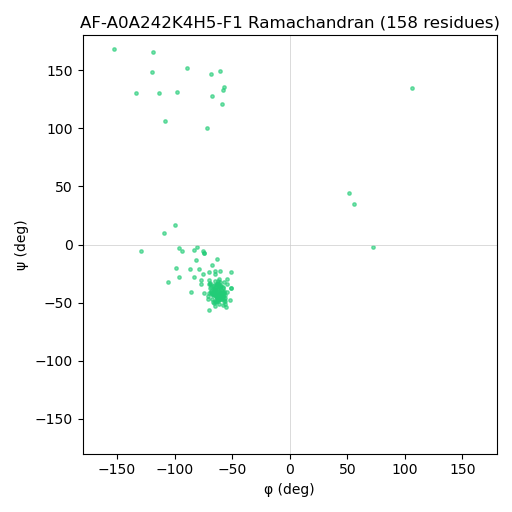 5.819 1.00 84.88 130 THR A N 1
ATOM 1045 C CA . THR A 1 130 ? 4.351 -8.156 7.041 1.00 84.88 130 THR A CA 1
ATOM 1046 C C . THR A 1 130 ? 5.838 -7.937 7.31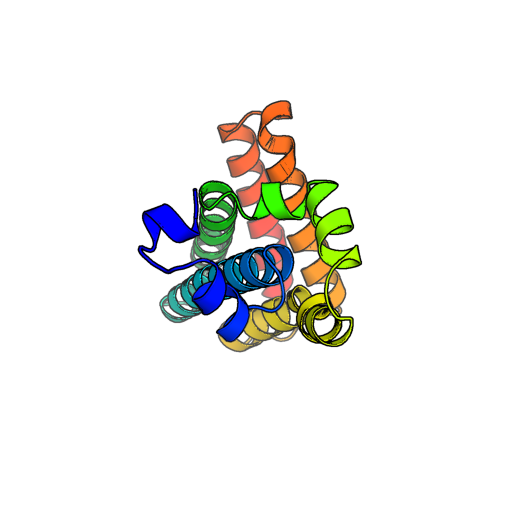9 1.00 84.88 130 THR A C 1
ATOM 1048 O O . THR A 1 130 ? 6.217 -7.703 8.465 1.00 84.88 130 THR A O 1
ATOM 1051 N N . THR A 1 131 ? 6.687 -7.937 6.290 1.00 89.50 131 THR A N 1
ATOM 1052 C CA . THR A 1 131 ? 8.107 -7.577 6.430 1.00 89.50 131 THR A CA 1
ATOM 1053 C C . THR A 1 131 ? 8.275 -6.133 6.900 1.00 89.50 131 THR A C 1
ATOM 1055 O O . THR A 1 131 ? 9.022 -5.874 7.840 1.00 89.50 131 THR A O 1
ATOM 1058 N N . LEU A 1 132 ? 7.536 -5.196 6.302 1.00 90.12 132 LEU A N 1
ATOM 1059 C CA . LEU A 1 132 ? 7.583 -3.774 6.651 1.00 90.12 132 LEU A CA 1
ATOM 1060 C C . LEU A 1 132 ? 7.190 -3.504 8.117 1.00 90.12 132 LEU A C 1
ATOM 1062 O O . LEU A 1 132 ? 7.755 -2.616 8.753 1.00 90.12 132 LEU A O 1
ATOM 1066 N N . LEU A 1 133 ? 6.287 -4.303 8.694 1.00 86.81 133 LEU A N 1
ATOM 1067 C CA . LEU A 1 133 ? 5.938 -4.227 10.120 1.00 86.81 133 LEU A CA 1
ATOM 1068 C C . LEU A 1 133 ? 7.113 -4.532 11.056 1.00 86.81 133 LEU A C 1
ATOM 1070 O O . LEU A 1 133 ? 7.207 -3.944 12.132 1.00 86.81 133 LEU A O 1
ATOM 1074 N N . HIS A 1 134 ? 8.028 -5.398 10.624 1.00 87.31 134 HIS A N 1
ATOM 1075 C CA . HIS A 1 134 ? 9.206 -5.818 11.386 1.00 87.31 134 HIS A CA 1
ATOM 1076 C C . HIS A 1 134 ? 10.474 -5.066 10.948 1.00 87.31 134 HIS A C 1
ATOM 1078 O O . HIS A 1 134 ? 11.591 -5.467 11.275 1.00 87.31 134 HIS A O 1
ATOM 1084 N N . LYS A 1 135 ? 10.333 -3.934 10.239 1.00 89.19 135 LYS A N 1
ATOM 1085 C CA . LYS A 1 135 ? 11.467 -3.151 9.716 1.00 89.19 135 LYS A CA 1
ATOM 1086 C C . LYS A 1 135 ? 12.488 -2.739 10.783 1.00 89.19 135 LYS A C 1
ATOM 1088 O O . LYS A 1 135 ? 13.670 -2.611 10.486 1.00 89.19 135 LYS A O 1
ATOM 1093 N N . ALA A 1 136 ? 12.048 -2.553 12.033 1.00 86.69 136 ALA A N 1
ATOM 1094 C CA . ALA A 1 136 ? 12.922 -2.195 13.151 1.00 86.69 136 ALA A CA 1
ATOM 1095 C C . ALA A 1 136 ? 13.946 -3.297 13.489 1.00 86.69 136 ALA A C 1
ATOM 1097 O O . ALA A 1 136 ? 15.006 -2.994 14.027 1.00 86.69 136 ALA A O 1
ATOM 1098 N N . GLU A 1 137 ? 13.644 -4.555 13.160 1.00 87.81 137 GLU A N 1
ATOM 1099 C CA . GLU A 1 137 ? 14.526 -5.708 13.381 1.00 87.81 137 GLU A CA 1
ATOM 1100 C C . GLU A 1 137 ? 15.561 -5.867 12.260 1.00 87.81 137 GLU A C 1
ATOM 1102 O O . GLU A 1 137 ? 16.651 -6.383 12.491 1.00 87.81 137 GLU A O 1
ATOM 1107 N N . THR A 1 138 ? 15.225 -5.414 11.048 1.00 82.56 138 THR A N 1
ATOM 1108 C CA . THR A 1 138 ? 16.064 -5.564 9.845 1.00 82.56 138 THR A CA 1
ATOM 1109 C C . THR A 1 138 ? 16.926 -4.325 9.571 1.00 82.56 138 THR A C 1
ATOM 1111 O O . THR A 1 138 ? 18.006 -4.447 9.003 1.00 82.56 138 THR A O 1
ATOM 1114 N N . GLY A 1 139 ? 16.473 -3.144 10.001 1.00 87.81 139 GLY A N 1
ATOM 1115 C CA . GLY A 1 139 ? 17.041 -1.844 9.634 1.00 87.81 139 GLY A CA 1
ATOM 1116 C C . GLY A 1 139 ? 16.121 -1.116 8.653 1.00 87.81 139 GLY A C 1
ATOM 1117 O O . GLY A 1 139 ? 15.581 -1.725 7.727 1.00 87.81 139 GLY A O 1
ATOM 1118 N N . GLU A 1 140 ? 15.869 0.179 8.878 1.00 86.50 140 GLU A N 1
ATOM 1119 C CA . GLU A 1 140 ? 14.868 0.917 8.092 1.00 86.50 140 GLU A CA 1
ATOM 1120 C C . GLU A 1 140 ? 15.255 1.011 6.612 1.00 86.50 140 GLU A C 1
ATOM 1122 O O . GLU A 1 140 ? 14.438 0.695 5.748 1.00 86.50 140 GLU A O 1
ATOM 1127 N N . THR A 1 141 ? 16.497 1.397 6.315 1.00 89.88 141 THR A N 1
ATOM 1128 C CA . THR A 1 141 ? 16.995 1.529 4.938 1.00 89.88 141 THR A CA 1
ATOM 1129 C C . THR A 1 141 ? 17.025 0.173 4.240 1.00 89.88 141 THR A C 1
ATOM 1131 O O . THR A 1 141 ? 16.469 0.018 3.156 1.00 89.88 141 THR A O 1
ATOM 1134 N N . GLU A 1 142 ? 17.591 -0.829 4.909 1.00 93.25 142 GLU A N 1
ATOM 1135 C CA . GLU A 1 142 ? 17.742 -2.191 4.404 1.00 93.25 142 GLU A CA 1
ATOM 1136 C C . GLU A 1 142 ? 16.382 -2.829 4.100 1.00 93.25 142 GLU A C 1
ATOM 1138 O O . GLU A 1 142 ? 16.233 -3.532 3.100 1.00 93.25 142 GLU A O 1
ATOM 1143 N N . THR A 1 143 ? 15.364 -2.541 4.918 1.00 94.12 143 THR A N 1
ATOM 1144 C CA . THR A 1 143 ? 13.997 -3.013 4.669 1.00 94.12 143 THR A CA 1
ATOM 1145 C C . THR A 1 143 ? 13.434 -2.423 3.382 1.00 94.12 143 THR A C 1
ATOM 1147 O O . THR A 1 143 ? 12.842 -3.149 2.588 1.00 94.12 143 THR A O 1
ATOM 1150 N N . TYR A 1 144 ? 13.615 -1.123 3.143 1.00 95.25 144 TYR A N 1
ATOM 1151 C CA . TYR A 1 144 ? 13.112 -0.485 1.927 1.00 95.25 144 TYR A CA 1
ATOM 1152 C C . TYR A 1 144 ? 13.841 -0.949 0.664 1.00 95.25 144 TYR A C 1
ATOM 1154 O O . TYR A 1 144 ? 13.193 -1.138 -0.367 1.00 95.25 144 TYR A O 1
ATOM 1162 N N . ASP A 1 145 ? 15.147 -1.196 0.750 1.00 95.50 145 ASP A N 1
ATOM 1163 C CA . ASP A 1 145 ? 15.919 -1.765 -0.356 1.00 95.50 145 ASP A CA 1
ATOM 1164 C C . ASP A 1 145 ? 15.470 -3.204 -0.660 1.00 95.50 145 ASP A C 1
ATOM 1166 O O . ASP A 1 145 ? 15.246 -3.564 -1.819 1.00 95.50 145 ASP A O 1
ATOM 1170 N N . ALA A 1 146 ? 15.246 -4.021 0.376 1.00 96.12 146 ALA A N 1
ATOM 1171 C CA . ALA A 1 146 ? 14.705 -5.371 0.223 1.00 96.12 146 ALA A CA 1
ATOM 1172 C C . ALA A 1 146 ? 13.290 -5.361 -0.379 1.00 96.12 146 ALA A C 1
ATOM 1174 O O . ALA A 1 146 ? 12.992 -6.149 -1.279 1.00 96.12 146 ALA A O 1
ATOM 1175 N N . LEU A 1 147 ? 12.426 -4.445 0.071 1.00 97.06 147 LEU A N 1
ATOM 1176 C CA . LEU A 1 147 ? 11.090 -4.260 -0.493 1.00 97.06 147 LEU A CA 1
ATOM 1177 C C . LEU A 1 147 ? 11.161 -3.890 -1.972 1.00 97.06 147 LEU A C 1
ATOM 1179 O O . LEU A 1 147 ? 10.442 -4.494 -2.761 1.00 97.06 147 LEU A O 1
ATOM 1183 N N . TYR A 1 148 ? 12.038 -2.963 -2.366 1.00 97.88 148 TYR A N 1
ATOM 1184 C CA . TYR A 1 148 ? 12.214 -2.606 -3.774 1.00 97.88 148 TYR A CA 1
ATOM 1185 C C . TYR A 1 148 ? 12.580 -3.830 -4.623 1.00 97.88 148 TYR A C 1
ATOM 1187 O O . TYR A 1 148 ? 11.922 -4.091 -5.630 1.00 97.88 148 TYR A O 1
ATOM 1195 N N . LEU A 1 149 ? 13.565 -4.627 -4.192 1.00 98.06 149 LEU A N 1
ATOM 1196 C CA . LEU A 1 149 ? 13.970 -5.848 -4.901 1.00 98.06 149 LEU A CA 1
ATOM 1197 C C . LEU A 1 149 ? 12.807 -6.842 -5.052 1.00 98.06 149 LEU A C 1
ATOM 1199 O O . LEU A 1 149 ? 12.585 -7.382 -6.139 1.00 98.06 149 LEU A O 1
ATOM 1203 N N . CYS A 1 150 ? 12.046 -7.064 -3.980 1.00 98.19 150 CYS A N 1
ATOM 1204 C CA . CYS A 1 150 ? 10.908 -7.980 -3.975 1.00 98.19 150 CYS A CA 1
ATOM 1205 C C . CYS A 1 150 ? 9.745 -7.483 -4.843 1.00 98.19 150 CYS A C 1
ATOM 1207 O O . CYS A 1 150 ? 9.218 -8.246 -5.654 1.00 98.19 150 CYS A O 1
ATOM 1209 N N . ILE A 1 151 ? 9.362 -6.210 -4.707 1.00 98.12 151 ILE A N 1
ATOM 1210 C CA . ILE A 1 151 ? 8.295 -5.584 -5.500 1.00 98.12 151 ILE A CA 1
ATOM 1211 C C . ILE A 1 151 ? 8.662 -5.652 -6.977 1.00 98.12 151 ILE A C 1
ATOM 1213 O O . ILE A 1 151 ? 7.855 -6.110 -7.779 1.00 98.12 151 ILE A O 1
ATOM 1217 N N . ARG A 1 152 ? 9.900 -5.302 -7.334 1.00 98.38 152 ARG A N 1
ATOM 1218 C CA . ARG A 1 152 ? 10.387 -5.391 -8.712 1.00 98.38 152 ARG A CA 1
ATOM 1219 C C . ARG A 1 152 ? 10.257 -6.803 -9.277 1.00 98.38 152 ARG A C 1
ATOM 1221 O O . ARG A 1 152 ? 9.814 -6.984 -10.408 1.00 98.38 152 ARG A O 1
ATOM 1228 N N . GLY A 1 153 ? 10.610 -7.816 -8.485 1.00 97.81 153 GLY A N 1
ATOM 1229 C CA . GLY A 1 153 ? 10.449 -9.221 -8.862 1.00 97.81 153 GLY A CA 1
ATOM 1230 C C . GLY A 1 153 ? 8.988 -9.634 -9.074 1.00 97.81 153 GLY A C 1
ATOM 1231 O O . GLY A 1 153 ? 8.709 -10.456 -9.948 1.00 97.81 153 GLY A O 1
ATOM 1232 N N . LEU A 1 154 ? 8.049 -9.069 -8.310 1.00 97.00 154 LEU A N 1
ATOM 1233 C CA . LEU A 1 154 ? 6.614 -9.274 -8.526 1.00 97.00 154 LEU A CA 1
ATOM 1234 C C . LEU A 1 154 ? 6.135 -8.563 -9.791 1.00 97.00 154 LEU A C 1
ATOM 1236 O O . LEU A 1 154 ? 5.477 -9.197 -10.607 1.00 97.00 154 LEU A O 1
ATOM 1240 N N . VAL A 1 155 ? 6.513 -7.300 -9.994 1.00 96.88 155 VAL A N 1
ATOM 1241 C CA . VAL A 1 155 ? 6.145 -6.516 -11.183 1.00 96.88 155 VAL A CA 1
ATOM 1242 C C . VAL A 1 155 ? 6.627 -7.200 -12.463 1.00 96.88 155 VAL A C 1
ATOM 1244 O O . VAL A 1 155 ? 5.854 -7.340 -13.405 1.00 96.88 155 VAL A O 1
ATOM 1247 N N . LEU A 1 156 ? 7.856 -7.725 -12.478 1.00 96.25 156 LEU A N 1
ATOM 1248 C CA . LEU A 1 156 ? 8.350 -8.540 -13.591 1.00 96.25 156 LEU A CA 1
ATOM 1249 C C . LEU A 1 156 ? 7.439 -9.744 -13.861 1.00 96.25 156 LEU A C 1
ATOM 1251 O O . LEU A 1 156 ? 6.967 -9.909 -14.979 1.00 96.25 156 LEU A O 1
ATOM 1255 N N . GLN A 1 157 ? 7.110 -10.532 -12.833 1.00 95.12 157 GLN A N 1
ATOM 1256 C CA . GLN A 1 157 ? 6.204 -11.683 -12.965 1.00 95.12 157 GLN A CA 1
ATOM 1257 C C . GLN A 1 157 ? 4.766 -11.306 -13.352 1.00 95.12 157 GLN A C 1
ATOM 1259 O O . GLN A 1 157 ? 4.012 -12.165 -13.805 1.00 95.12 157 GLN A O 1
ATOM 1264 N N . MET A 1 158 ? 4.339 -10.070 -13.098 1.00 93.75 158 MET A N 1
ATOM 1265 C CA . MET A 1 158 ? 3.040 -9.555 -13.537 1.00 93.75 158 MET A CA 1
ATOM 1266 C C . MET A 1 158 ? 3.053 -9.192 -15.029 1.00 93.75 158 MET A C 1
ATOM 1268 O O . MET A 1 158 ? 2.017 -9.279 -15.683 1.00 93.75 158 MET A O 1
ATOM 1272 N N . MET A 1 159 ? 4.209 -8.774 -15.554 1.00 91.06 159 MET A N 1
ATOM 1273 C CA . MET A 1 159 ? 4.371 -8.258 -16.918 1.00 91.06 159 MET A CA 1
ATOM 1274 C C . MET A 1 159 ? 4.910 -9.270 -17.932 1.00 91.06 159 MET A C 1
ATOM 1276 O O . MET A 1 159 ? 4.752 -9.035 -19.134 1.00 91.06 159 MET A O 1
ATOM 1280 N N . GLU A 1 160 ? 5.556 -10.346 -17.472 1.00 84.38 160 GLU A N 1
ATOM 1281 C CA . GLU A 1 160 ? 5.911 -11.511 -18.296 1.00 84.38 160 GLU A CA 1
ATOM 1282 C C . GLU A 1 160 ? 4.710 -11.997 -19.098 1.00 84.38 160 GLU A C 1
ATOM 1284 O O . GLU A 1 160 ? 4.899 -12.465 -20.247 1.00 84.38 160 GLU A O 1
#

pLDDT: mean 85.82, std 9.74, range [50.72, 98.38]

Foldseek 3Di:
DVCVVVVHDPVRVCVPAVDPLRVVVVVLVVLVVVLLVQLLVLLLVPPQLLPLLSNLVSVLVSLVSCVVVCSLVCCPDVVVVVSCVPDDPVSVVVPPPPLLVSQVSSLVSSVFDQPDRSVVLSVQVVVLSVLCNCCVVVPVVRSSVVSSVSSSVSSVNRND

Secondary structure (DSSP, 8-state):
-HHHHTT--HHHHHHH-S-HHHHHHHHHHHHHHHHHHHHHHHHHH-S-TT-HHHHHHHHHHHHHHHHHTTHHHHHHSHHHHHHHTTS-HHHHHTTTTHHHHHHHHHHHHTT---SS-HHHHHHHHHHHHHHHHTHHHH-HHHHHHHHHHHHHHHHHHHH-

Organism: NCBI:txid1834193

Sequence (160 aa):
MLVTRAHIPKGTFYLFYESKEALLFQALLGLHEQIETELNTQIQQVEDKRDVEAVTAVILFFFRKADESGMLRMMAADELTLLVQKLPKKMIMDHLESDHDMILTLFEQLAISPKKEIASYAAAFRSLFTTLLHKAETGETETYDALYLCIRGLVLQMME

Mean predicted aligned error: 6.21 Å